Protein AF-A0A1A3C6X2-F1 (afdb_monomer_lite)

Radius of gyration: 13.68 Å; chains: 1; bounding box: 33×22×36 Å

Structure (mmCIF, N/CA/C/O backbone):
data_AF-A0A1A3C6X2-F1
#
_entry.id   AF-A0A1A3C6X2-F1
#
loop_
_atom_site.group_PDB
_atom_site.id
_atom_site.type_symbol
_atom_site.label_atom_id
_atom_site.label_alt_id
_atom_site.label_comp_id
_atom_site.label_asym_id
_atom_site.label_entity_id
_atom_site.label_seq_id
_atom_site.pdbx_PDB_ins_code
_atom_site.Cartn_x
_atom_site.Cartn_y
_atom_site.Cartn_z
_atom_site.occupancy
_atom_site.B_iso_or_equiv
_atom_site.auth_seq_id
_atom_site.auth_comp_id
_atom_site.auth_asym_id
_atom_site.auth_atom_id
_atom_site.pdbx_PDB_model_num
ATOM 1 N N . MET A 1 1 ? 0.202 3.788 -10.931 1.00 80.25 1 MET A N 1
ATOM 2 C CA . MET A 1 1 ? -0.631 2.582 -10.724 1.00 80.25 1 MET A CA 1
ATOM 3 C C . MET A 1 1 ? -1.239 2.669 -9.336 1.00 80.25 1 MET A C 1
ATOM 5 O O . MET A 1 1 ? -0.616 3.271 -8.472 1.00 80.25 1 MET A O 1
ATOM 9 N N . THR A 1 2 ? -2.454 2.159 -9.147 1.00 85.19 2 THR A N 1
ATOM 10 C CA . THR A 1 2 ? -3.149 2.168 -7.852 1.00 85.19 2 THR A CA 1
ATOM 11 C C . THR A 1 2 ? -3.568 0.744 -7.496 1.00 85.19 2 THR A C 1
ATOM 13 O O . THR A 1 2 ? -4.258 0.111 -8.294 1.00 85.19 2 THR A O 1
ATOM 16 N N . GLY A 1 3 ? -3.149 0.260 -6.330 1.00 88.44 3 GLY A N 1
ATOM 17 C CA . GLY A 1 3 ? -3.557 -1.011 -5.727 1.00 88.44 3 GLY A CA 1
ATOM 18 C C . GLY A 1 3 ? -4.416 -0.778 -4.485 1.00 88.44 3 GLY A C 1
ATOM 19 O O . GLY A 1 3 ? -4.401 0.319 -3.914 1.00 88.44 3 GLY A O 1
ATOM 20 N N . ILE A 1 4 ? -5.183 -1.792 -4.085 1.00 91.38 4 ILE A N 1
ATOM 21 C CA . ILE A 1 4 ? -6.037 -1.741 -2.894 1.00 91.38 4 ILE A CA 1
ATOM 22 C C . ILE A 1 4 ? -5.823 -3.018 -2.091 1.00 91.38 4 ILE A C 1
ATOM 24 O O . ILE A 1 4 ? -6.148 -4.108 -2.553 1.00 91.38 4 ILE A O 1
ATOM 28 N N . VAL A 1 5 ? -5.368 -2.856 -0.854 1.00 91.50 5 VAL A N 1
ATOM 29 C CA . VAL A 1 5 ? -5.250 -3.936 0.122 1.00 91.50 5 VAL A CA 1
ATOM 30 C C . VAL A 1 5 ? -6.407 -3.813 1.103 1.00 91.50 5 VAL A C 1
ATOM 32 O O . VAL A 1 5 ? -6.625 -2.758 1.700 1.00 91.50 5 VAL A O 1
ATOM 35 N N . THR A 1 6 ? -7.177 -4.888 1.265 1.00 92.94 6 THR A N 1
ATOM 36 C CA . THR A 1 6 ? -8.277 -4.920 2.237 1.00 92.94 6 THR A CA 1
ATOM 37 C C . THR A 1 6 ? -7.762 -5.433 3.571 1.00 92.94 6 THR A C 1
ATOM 39 O O . THR A 1 6 ? -7.253 -6.548 3.660 1.00 92.94 6 THR A O 1
ATOM 42 N N . ILE A 1 7 ? -7.912 -4.622 4.613 1.00 91.06 7 ILE A N 1
ATOM 43 C CA . ILE A 1 7 ? -7.465 -4.959 5.962 1.00 91.06 7 ILE A CA 1
ATOM 44 C C . ILE A 1 7 ? -8.568 -5.751 6.685 1.00 91.06 7 ILE A C 1
ATOM 46 O O . ILE A 1 7 ? -9.734 -5.356 6.624 1.00 91.06 7 ILE A O 1
ATOM 50 N N . PRO A 1 8 ? -8.237 -6.842 7.398 1.00 91.19 8 PRO A N 1
ATOM 51 C CA . PRO A 1 8 ? -9.198 -7.556 8.229 1.00 91.19 8 PRO A CA 1
ATOM 52 C C . PRO A 1 8 ? -9.896 -6.647 9.246 1.00 91.19 8 PRO A C 1
ATOM 54 O O . PRO A 1 8 ? -9.310 -5.693 9.767 1.00 91.19 8 PRO A O 1
ATOM 57 N N . ASP A 1 9 ? -11.145 -6.977 9.569 1.00 88.44 9 ASP A N 1
ATOM 58 C CA . ASP A 1 9 ? -11.880 -6.295 10.628 1.00 88.44 9 ASP A CA 1
ATOM 59 C C . ASP A 1 9 ? -11.185 -6.403 11.987 1.00 88.44 9 ASP A C 1
ATOM 61 O O . ASP A 1 9 ? -10.581 -7.417 12.341 1.00 88.44 9 ASP A O 1
ATOM 65 N N . GLY A 1 10 ? -11.314 -5.339 12.777 1.00 89.25 10 GLY A N 1
ATOM 66 C CA . GLY A 1 10 ? -10.735 -5.270 14.107 1.00 89.25 10 GLY A CA 1
ATOM 67 C C . GLY A 1 10 ? -10.577 -3.841 14.622 1.00 89.25 10 GLY A C 1
ATOM 68 O O . GLY A 1 10 ? -11.103 -2.885 14.033 1.00 89.25 10 GLY A O 1
ATOM 69 N N . PRO A 1 11 ? -9.855 -3.675 15.742 1.00 90.94 11 PRO A N 1
ATOM 70 C CA . PRO A 1 11 ? -9.440 -2.366 16.224 1.00 90.94 11 PRO A CA 1
ATOM 71 C C . PRO A 1 11 ? -8.619 -1.631 15.163 1.00 90.94 11 PRO A C 1
ATOM 73 O O . PRO A 1 11 ? -7.850 -2.251 14.431 1.00 90.94 11 PRO A O 1
ATOM 76 N N . PHE A 1 12 ? -8.752 -0.304 15.105 1.00 90.75 12 PHE A N 1
ATOM 77 C CA . PHE A 1 12 ? -7.965 0.512 14.181 1.00 90.75 12 PHE A CA 1
ATOM 78 C C . PHE A 1 12 ? -6.456 0.287 14.426 1.00 90.75 12 PHE A C 1
ATOM 80 O O . PHE A 1 12 ? -5.993 0.613 15.523 1.00 90.75 12 PHE A O 1
ATOM 87 N N . PRO A 1 13 ? -5.686 -0.227 13.444 1.00 87.12 13 PRO A N 1
ATOM 88 C CA . PRO A 1 13 ? -4.307 -0.677 13.672 1.00 87.12 13 PRO A CA 1
ATOM 89 C C . PRO A 1 13 ? -3.325 0.445 14.035 1.00 87.12 13 PRO A C 1
ATOM 91 O O . PRO A 1 13 ? -2.312 0.197 14.688 1.00 87.12 13 PRO A O 1
ATOM 94 N N . GLY A 1 14 ? -3.606 1.678 13.597 1.00 86.94 14 GLY A N 1
ATOM 95 C CA . GLY A 1 14 ? -2.658 2.793 13.675 1.00 86.94 14 GLY A CA 1
ATOM 96 C C . GLY A 1 14 ? -1.484 2.647 12.699 1.00 86.94 14 GLY A C 1
ATOM 97 O O . GLY A 1 14 ? -1.340 1.629 12.025 1.00 86.94 14 GLY A O 1
ATOM 98 N N . GLU A 1 15 ? -0.629 3.673 12.618 1.00 78.88 15 GLU A N 1
ATOM 99 C CA . GLU A 1 15 ? 0.472 3.729 11.637 1.00 78.88 15 GLU A CA 1
ATOM 100 C C . GLU A 1 15 ? 1.409 2.518 11.702 1.00 78.88 15 GLU A C 1
ATOM 102 O O . GLU A 1 15 ? 1.718 1.919 10.673 1.00 78.88 15 GLU A O 1
ATOM 107 N N . SER A 1 16 ? 1.806 2.092 12.904 1.00 81.00 16 SER A N 1
ATOM 108 C CA . SER A 1 16 ? 2.683 0.928 13.065 1.00 81.00 16 SER A CA 1
ATOM 109 C C . SER A 1 16 ? 2.021 -0.383 12.628 1.00 81.00 16 SER A C 1
ATOM 111 O O . SER A 1 16 ? 2.705 -1.259 12.108 1.00 81.00 16 SER A O 1
ATOM 113 N N . GLY A 1 17 ? 0.701 -0.521 12.797 1.00 85.94 17 GLY A N 1
ATOM 114 C CA . GLY A 1 17 ? -0.041 -1.705 12.358 1.00 85.94 17 GLY A CA 1
ATOM 115 C C . GLY A 1 17 ? -0.220 -1.762 10.840 1.00 85.94 17 GLY A C 1
ATOM 116 O O . GLY A 1 17 ? -0.178 -2.838 10.249 1.00 85.94 17 GLY A O 1
ATOM 117 N N . PHE A 1 18 ? -0.346 -0.604 10.191 1.00 86.88 18 PHE A N 1
ATOM 118 C CA . PHE A 1 18 ? -0.448 -0.502 8.736 1.00 86.88 18 PHE A CA 1
ATOM 119 C C . PHE A 1 18 ? 0.826 -0.931 8.004 1.00 86.88 18 PHE A C 1
ATOM 121 O O . PHE A 1 18 ? 0.740 -1.470 6.902 1.00 86.88 18 PHE A O 1
ATOM 128 N N . GLY A 1 19 ? 1.993 -0.782 8.639 1.00 84.06 19 GLY A N 1
ATOM 129 C CA . GLY A 1 19 ? 3.270 -1.235 8.086 1.00 84.06 19 GLY A CA 1
ATOM 130 C C . GLY A 1 19 ? 3.308 -2.730 7.737 1.00 84.06 19 GLY A C 1
ATOM 131 O O . GLY A 1 19 ? 4.012 -3.111 6.804 1.00 84.06 19 GLY A O 1
ATOM 132 N N . ALA A 1 20 ? 2.512 -3.567 8.415 1.00 86.81 20 ALA A N 1
ATOM 133 C CA . ALA A 1 20 ? 2.416 -4.999 8.121 1.00 86.81 20 ALA A CA 1
ATOM 134 C C . ALA A 1 20 ? 1.843 -5.288 6.719 1.00 86.81 20 ALA A C 1
ATOM 136 O O . ALA A 1 20 ? 2.258 -6.253 6.083 1.00 86.81 20 ALA A O 1
ATOM 137 N N . TYR A 1 21 ? 0.960 -4.418 6.219 1.00 87.44 21 TYR A N 1
ATOM 138 C CA . TYR A 1 21 ? 0.306 -4.545 4.909 1.00 87.44 21 TYR A CA 1
ATOM 139 C C . TYR A 1 21 ? 1.111 -3.912 3.769 1.00 87.44 21 TYR A C 1
ATOM 141 O O . TYR A 1 21 ? 0.776 -4.045 2.594 1.00 87.44 21 TYR A O 1
ATOM 149 N N . GLY A 1 22 ? 2.222 -3.239 4.088 1.00 86.00 22 GLY A N 1
ATOM 150 C CA . GLY A 1 22 ? 3.096 -2.662 3.069 1.00 86.00 22 GLY A CA 1
ATOM 151 C C . GLY A 1 22 ? 3.719 -3.715 2.150 1.00 86.00 22 GLY A C 1
ATOM 152 O O . GLY A 1 22 ? 4.076 -3.400 1.015 1.00 86.00 22 GLY A O 1
ATOM 153 N N . LYS A 1 23 ? 3.829 -4.972 2.607 1.00 90.00 23 LYS A N 1
ATOM 154 C CA . LYS A 1 23 ? 4.249 -6.086 1.751 1.00 90.00 23 LYS A CA 1
ATOM 155 C C . LYS A 1 23 ? 3.207 -6.379 0.670 1.00 90.00 23 LYS A C 1
ATOM 157 O O . LYS A 1 23 ? 3.594 -6.508 -0.485 1.00 90.00 23 LYS A O 1
ATOM 162 N N . ASP A 1 24 ? 1.923 -6.409 1.016 1.00 91.88 24 ASP A N 1
ATOM 163 C CA . ASP A 1 24 ? 0.842 -6.679 0.062 1.00 91.88 24 ASP A CA 1
ATOM 164 C C . ASP A 1 24 ? 0.807 -5.616 -1.048 1.00 91.88 24 ASP A C 1
ATOM 166 O O . ASP A 1 24 ? 0.725 -5.948 -2.226 1.00 91.88 24 ASP A O 1
ATOM 170 N N . CYS A 1 25 ? 1.024 -4.341 -0.702 1.00 90.81 25 CYS A N 1
ATOM 171 C CA . CYS A 1 25 ? 1.182 -3.270 -1.694 1.00 90.81 25 CYS A CA 1
ATOM 172 C C . CYS A 1 25 ? 2.335 -3.528 -2.685 1.00 90.81 25 CYS A C 1
ATOM 174 O O . CYS A 1 25 ? 2.234 -3.196 -3.869 1.00 90.81 25 CYS A O 1
ATOM 176 N N . LYS A 1 26 ? 3.460 -4.078 -2.208 1.00 89.69 26 LYS A N 1
ATOM 177 C CA . LYS A 1 26 ? 4.609 -4.412 -3.064 1.00 89.69 26 LYS A CA 1
ATOM 178 C C . LYS A 1 26 ? 4.322 -5.627 -3.937 1.00 89.69 26 LYS A C 1
ATOM 180 O O . LYS A 1 26 ? 4.743 -5.634 -5.089 1.00 89.69 26 LYS A O 1
ATOM 185 N N . ASP A 1 27 ? 3.605 -6.617 -3.416 1.00 91.88 27 ASP A N 1
ATOM 186 C CA . ASP A 1 27 ? 3.202 -7.804 -4.172 1.00 91.88 27 ASP A CA 1
ATOM 187 C C . ASP A 1 27 ? 2.198 -7.440 -5.286 1.00 91.88 27 ASP A C 1
ATOM 189 O O . ASP A 1 27 ? 2.316 -7.930 -6.413 1.00 91.88 27 ASP A O 1
ATOM 193 N N . ASP A 1 28 ? 1.277 -6.508 -5.021 1.00 90.94 28 ASP A N 1
ATOM 194 C CA . ASP A 1 28 ? 0.384 -5.922 -6.030 1.00 90.94 28 ASP A CA 1
ATOM 195 C C . ASP A 1 28 ? 1.177 -5.193 -7.124 1.00 90.94 28 ASP A C 1
ATOM 197 O O . ASP A 1 28 ? 0.924 -5.375 -8.321 1.00 90.94 28 ASP A O 1
ATOM 201 N N . LEU A 1 29 ? 2.177 -4.389 -6.734 1.00 90.06 29 LEU A N 1
ATOM 202 C CA . LEU A 1 29 ? 3.063 -3.720 -7.688 1.00 90.06 29 LEU A CA 1
ATOM 203 C C . LEU A 1 29 ? 3.851 -4.727 -8.529 1.00 90.06 29 LEU A C 1
ATOM 205 O O . LEU A 1 29 ? 3.905 -4.574 -9.748 1.00 90.06 29 LEU A O 1
ATOM 209 N N . ALA A 1 30 ? 4.392 -5.774 -7.907 1.00 91.00 30 ALA A N 1
ATOM 210 C CA . ALA A 1 30 ? 5.100 -6.847 -8.598 1.00 91.00 30 ALA A CA 1
ATOM 211 C C . ALA A 1 30 ? 4.201 -7.554 -9.617 1.00 91.00 30 ALA A C 1
ATOM 213 O O . ALA A 1 30 ? 4.624 -7.821 -10.738 1.00 91.00 30 ALA A O 1
ATOM 214 N N . SER A 1 31 ? 2.951 -7.826 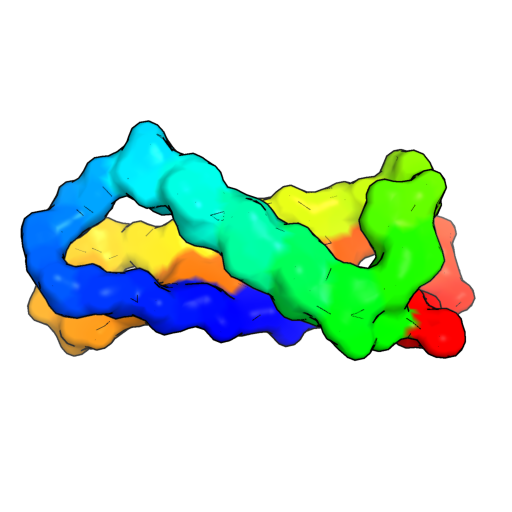-9.242 1.00 90.00 31 SER A N 1
ATOM 215 C CA . SER A 1 31 ? 1.969 -8.487 -10.108 1.00 90.00 31 SER A CA 1
ATOM 216 C C . SER A 1 31 ? 1.585 -7.621 -11.308 1.00 90.00 31 SER A C 1
ATOM 218 O O . SER A 1 31 ? 1.325 -8.132 -12.397 1.00 90.00 31 SER A O 1
ATOM 220 N N . TYR A 1 32 ? 1.562 -6.301 -11.129 1.00 88.12 32 TYR A N 1
ATOM 221 C CA . TYR A 1 32 ? 1.309 -5.352 -12.208 1.00 88.12 32 TYR A CA 1
ATOM 222 C C . TYR A 1 32 ? 2.521 -5.137 -13.121 1.00 88.12 32 TYR A C 1
ATOM 224 O O . TYR A 1 32 ? 2.356 -5.036 -14.337 1.00 88.12 32 TYR A O 1
ATOM 232 N N . SER A 1 33 ? 3.713 -5.007 -12.533 1.00 89.88 33 SER A N 1
ATOM 233 C CA . SER A 1 33 ? 4.977 -4.761 -13.224 1.00 89.88 33 SER A CA 1
ATOM 234 C C . SER A 1 33 ? 6.157 -5.187 -12.332 1.00 89.88 33 SER A C 1
ATOM 236 O O . SER A 1 33 ? 6.582 -4.423 -11.462 1.00 89.88 33 SER A O 1
ATOM 238 N N . PRO A 1 34 ? 6.729 -6.390 -12.531 1.00 88.62 34 PRO A N 1
ATOM 239 C CA . PRO A 1 34 ? 7.848 -6.876 -11.720 1.00 88.62 34 PRO A CA 1
ATOM 240 C C . PRO A 1 34 ? 9.091 -5.981 -11.811 1.00 88.62 34 PRO A C 1
ATOM 242 O O . PRO A 1 34 ? 9.841 -5.846 -10.846 1.00 88.62 34 PRO A O 1
ATOM 245 N N . SER A 1 35 ? 9.296 -5.351 -12.971 1.00 88.69 35 SER A N 1
ATOM 246 C CA . SER A 1 35 ? 10.393 -4.414 -13.229 1.00 88.69 35 SER A CA 1
ATOM 247 C C . SER A 1 35 ? 10.274 -3.137 -12.392 1.00 88.69 35 SER A C 1
ATOM 249 O O . SER A 1 35 ? 11.296 -2.572 -12.011 1.00 88.69 35 SER A O 1
ATOM 251 N N . ALA A 1 36 ? 9.055 -2.723 -12.027 1.00 88.31 36 ALA A N 1
ATOM 252 C CA . ALA A 1 36 ? 8.816 -1.519 -11.233 1.00 88.31 36 ALA A CA 1
ATOM 253 C C . ALA A 1 36 ? 9.358 -1.620 -9.798 1.00 88.31 36 ALA A C 1
ATOM 255 O O . ALA A 1 36 ? 9.648 -0.595 -9.195 1.00 88.31 36 ALA A O 1
ATOM 256 N N . LEU A 1 37 ? 9.540 -2.832 -9.254 1.00 85.75 37 LEU A N 1
ATOM 257 C CA . LEU A 1 37 ? 10.198 -3.020 -7.953 1.00 85.75 37 LEU A CA 1
ATOM 258 C C . LEU A 1 37 ? 11.709 -2.759 -7.992 1.00 85.75 37 LEU A C 1
ATOM 260 O O . LEU A 1 37 ? 12.321 -2.556 -6.944 1.00 85.75 37 LEU A O 1
ATOM 264 N N . LEU A 1 38 ? 12.311 -2.828 -9.179 1.00 87.44 38 LEU A N 1
ATOM 265 C CA . LEU A 1 38 ? 13.744 -2.639 -9.394 1.00 87.44 38 LEU A CA 1
ATOM 266 C C . LEU A 1 38 ? 14.066 -1.246 -9.946 1.00 87.44 38 LEU A C 1
ATOM 268 O O . LEU A 1 38 ? 15.239 -0.883 -10.009 1.00 87.44 38 LEU A O 1
ATOM 272 N N . ASP A 1 39 ? 13.050 -0.485 -10.358 1.00 87.62 39 ASP A N 1
ATOM 273 C CA . ASP A 1 39 ? 13.212 0.862 -10.893 1.00 87.62 39 ASP A CA 1
ATOM 274 C C . ASP A 1 39 ? 13.378 1.863 -9.732 1.00 87.62 39 ASP A C 1
ATOM 276 O O . ASP A 1 39 ? 12.424 2.098 -8.986 1.00 87.62 39 ASP A O 1
ATOM 280 N N . PRO A 1 40 ? 14.568 2.471 -9.554 1.00 87.00 40 PRO A N 1
ATOM 281 C CA . PRO A 1 40 ? 14.805 3.442 -8.487 1.00 87.00 40 PRO A CA 1
ATOM 282 C C . PRO A 1 40 ? 14.000 4.735 -8.668 1.00 87.00 40 PRO A C 1
ATOM 284 O O . PRO A 1 40 ? 13.917 5.544 -7.745 1.00 87.00 40 PRO A O 1
ATOM 287 N N . ASP A 1 41 ? 13.419 4.953 -9.847 1.00 89.00 41 ASP A N 1
ATOM 288 C CA . ASP A 1 41 ? 12.550 6.084 -10.117 1.00 89.00 41 ASP A CA 1
ATOM 289 C C . ASP A 1 41 ? 11.078 5.797 -9.821 1.00 89.00 41 ASP A C 1
ATOM 291 O O . ASP A 1 41 ? 10.245 6.661 -10.083 1.00 89.00 41 ASP A O 1
ATOM 295 N N . ILE A 1 42 ? 10.730 4.623 -9.291 1.00 89.38 42 ILE A N 1
ATOM 296 C CA . ILE A 1 42 ? 9.383 4.326 -8.802 1.00 89.38 42 ILE A CA 1
ATOM 297 C C . ILE A 1 42 ? 9.325 4.552 -7.291 1.00 89.38 42 ILE A C 1
ATOM 299 O O . ILE A 1 42 ? 10.055 3.937 -6.520 1.00 89.38 42 ILE A O 1
ATOM 303 N N . ASP A 1 43 ? 8.393 5.401 -6.871 1.00 89.88 43 ASP A N 1
ATOM 304 C CA . ASP A 1 43 ? 7.997 5.581 -5.478 1.00 89.88 43 ASP A CA 1
ATOM 305 C C . ASP A 1 43 ? 6.636 4.922 -5.231 1.00 89.88 43 ASP A C 1
ATOM 307 O O . ASP A 1 43 ? 5.718 5.048 -6.048 1.00 89.88 43 ASP A O 1
ATOM 311 N N . LEU A 1 44 ? 6.512 4.210 -4.108 1.00 90.00 44 LEU A N 1
ATOM 312 C CA . LEU A 1 44 ? 5.285 3.535 -3.691 1.00 90.00 44 LEU A CA 1
ATOM 313 C C . LEU A 1 44 ? 4.760 4.176 -2.404 1.00 90.00 44 LEU A C 1
ATOM 315 O O . LEU A 1 44 ? 5.182 3.827 -1.300 1.00 90.00 44 LEU A O 1
ATOM 319 N N . ALA A 1 45 ? 3.795 5.076 -2.554 1.00 90.81 45 ALA A N 1
ATOM 320 C CA . ALA A 1 45 ? 3.105 5.707 -1.443 1.00 90.81 45 ALA A CA 1
ATOM 321 C C . ALA A 1 45 ? 1.998 4.791 -0.900 1.00 90.81 45 ALA A C 1
ATOM 323 O O . ALA A 1 45 ? 1.198 4.241 -1.660 1.00 90.81 45 ALA A O 1
ATOM 324 N N . ILE A 1 46 ? 1.921 4.655 0.424 1.00 90.38 46 ILE A N 1
ATOM 325 C CA . ILE A 1 46 ? 0.868 3.899 1.111 1.00 90.38 46 ILE A CA 1
ATOM 326 C C . ILE A 1 46 ? -0.051 4.890 1.819 1.00 90.38 46 ILE A C 1
ATOM 328 O O . ILE A 1 46 ? 0.399 5.718 2.607 1.00 90.38 46 ILE A O 1
ATOM 332 N N . MET A 1 47 ? -1.347 4.785 1.550 1.00 91.38 47 MET A N 1
ATOM 333 C CA . MET A 1 47 ? -2.392 5.607 2.144 1.00 91.38 47 MET A CA 1
ATOM 334 C C . MET A 1 47 ? -3.344 4.715 2.944 1.00 91.38 47 MET A C 1
ATOM 336 O O . MET A 1 47 ? -4.229 4.075 2.366 1.00 91.38 47 MET A O 1
ATOM 340 N N . PRO A 1 48 ? -3.162 4.627 4.271 1.00 91.50 48 PRO A N 1
ATOM 341 C CA . PRO A 1 48 ? -4.088 3.900 5.122 1.00 91.50 48 PRO A CA 1
ATOM 342 C C . PRO A 1 48 ? -5.437 4.627 5.241 1.00 91.50 48 PRO A C 1
ATOM 344 O O . PRO A 1 48 ? -5.501 5.852 5.083 1.00 91.50 48 PRO A O 1
ATOM 347 N N . PRO A 1 49 ? -6.515 3.903 5.589 1.00 91.69 49 PRO A N 1
ATOM 348 C CA . PRO A 1 49 ? -7.796 4.526 5.887 1.00 91.69 49 PRO A CA 1
ATOM 349 C C . PRO A 1 49 ? -7.692 5.409 7.137 1.00 91.69 49 PRO A C 1
ATOM 351 O O . PRO A 1 49 ? -6.923 5.143 8.067 1.00 91.69 49 PRO A O 1
ATOM 354 N N . THR A 1 50 ? -8.513 6.458 7.199 1.00 91.94 50 THR A N 1
ATOM 355 C CA . THR A 1 50 ? -8.621 7.282 8.408 1.00 91.94 50 THR A CA 1
ATOM 356 C C . THR A 1 50 ? -9.436 6.560 9.477 1.00 91.94 50 THR A C 1
ATOM 358 O O . THR A 1 50 ? -10.270 5.700 9.187 1.00 91.94 50 THR A O 1
ATOM 361 N N . ARG A 1 51 ? -9.248 6.946 10.744 1.00 92.38 51 ARG A N 1
ATOM 362 C CA . ARG A 1 51 ? -10.033 6.397 11.862 1.00 92.38 51 ARG A CA 1
ATOM 363 C C . ARG A 1 51 ? -11.539 6.589 11.665 1.00 92.38 51 ARG A C 1
ATOM 365 O O . ARG A 1 51 ? -12.317 5.704 12.002 1.00 92.38 51 ARG A O 1
ATOM 372 N N . GLU A 1 52 ? -11.944 7.727 11.112 1.00 93.38 52 GLU A N 1
ATOM 373 C CA . GLU A 1 52 ? -13.350 8.038 10.843 1.00 93.38 52 GLU A CA 1
ATOM 374 C C . GLU A 1 52 ? -13.938 7.122 9.767 1.00 93.38 52 GLU A C 1
ATOM 376 O O . GLU A 1 52 ? -15.035 6.592 9.935 1.00 93.38 52 GLU A O 1
ATOM 381 N N . SER A 1 53 ? -13.211 6.894 8.669 1.00 93.06 53 SER A N 1
AT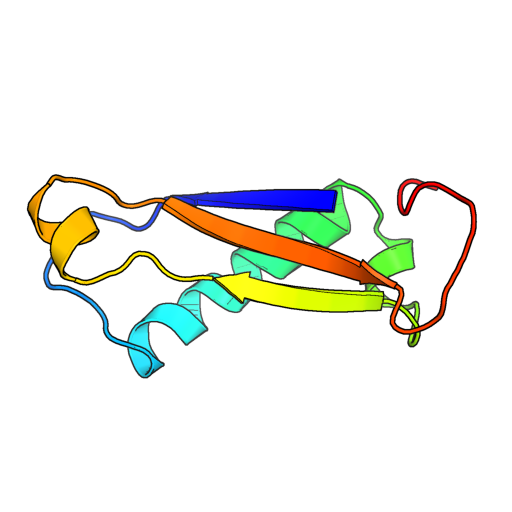OM 382 C CA . SER A 1 53 ? -13.651 5.964 7.625 1.00 93.06 53 SER A CA 1
ATOM 383 C C . SER A 1 53 ? -13.661 4.524 8.136 1.00 93.06 53 SER A C 1
ATOM 385 O O . SER A 1 53 ? -14.612 3.793 7.867 1.00 93.06 53 SER A O 1
ATOM 387 N N . TRP A 1 54 ? -12.696 4.143 8.979 1.00 93.50 54 TRP A N 1
ATOM 388 C CA . TRP A 1 54 ? -12.679 2.837 9.638 1.00 93.50 54 TRP A CA 1
ATOM 389 C C . TRP A 1 54 ? -13.920 2.597 10.501 1.00 93.50 54 TRP A C 1
ATOM 391 O O . TRP A 1 54 ? -14.525 1.527 10.448 1.00 93.50 54 TRP A O 1
ATOM 401 N N . GLN A 1 55 ? -14.368 3.598 11.261 1.00 93.12 55 GLN A N 1
ATOM 402 C CA . GLN A 1 55 ? -15.612 3.497 12.033 1.00 93.12 55 GLN A CA 1
ATOM 403 C C . GLN A 1 55 ? -16.851 3.302 11.148 1.00 93.12 55 GLN A C 1
ATOM 405 O O . GLN A 1 55 ? -17.834 2.719 11.596 1.00 93.12 55 GLN A O 1
ATOM 410 N N . ARG A 1 56 ? -16.791 3.739 9.886 1.00 94.25 56 ARG A N 1
ATOM 411 C CA . ARG A 1 56 ? -17.841 3.534 8.878 1.00 94.25 56 ARG A CA 1
ATOM 412 C C . ARG A 1 56 ? -17.681 2.240 8.072 1.00 94.25 56 ARG A C 1
ATOM 414 O O . ARG A 1 56 ? -18.444 2.022 7.139 1.00 94.25 56 ARG A O 1
ATOM 421 N N . GLY A 1 57 ? -16.719 1.388 8.428 1.00 93.00 57 GLY A N 1
ATOM 422 C CA . GLY A 1 57 ? -16.485 0.103 7.763 1.00 93.00 57 GLY A CA 1
ATOM 423 C C . GLY A 1 57 ? -15.476 0.149 6.617 1.00 93.00 57 GLY A C 1
ATOM 424 O O . GLY A 1 57 ? -15.287 -0.861 5.952 1.00 93.00 57 GLY A O 1
ATOM 425 N N . ASP A 1 58 ? -14.803 1.279 6.391 1.00 93.44 58 ASP A N 1
ATOM 426 C CA . ASP A 1 58 ? -13.721 1.333 5.413 1.00 93.44 58 ASP A CA 1
ATOM 427 C C . ASP A 1 58 ? -12.519 0.525 5.910 1.00 93.44 58 ASP A C 1
ATOM 429 O O . ASP A 1 58 ? -12.011 0.719 7.020 1.00 93.44 58 ASP A O 1
ATOM 433 N N . ARG A 1 59 ? -12.094 -0.414 5.078 1.00 94.31 59 ARG A N 1
ATOM 434 C CA . ARG A 1 59 ? -10.948 -1.295 5.304 1.00 94.31 59 ARG A CA 1
ATOM 435 C C . ARG A 1 59 ? -9.944 -1.207 4.162 1.00 94.31 59 ARG A C 1
ATOM 437 O O . ARG A 1 59 ? -8.997 -1.988 4.133 1.00 94.31 59 ARG A O 1
ATOM 444 N N . ALA A 1 60 ? -10.159 -0.295 3.216 1.00 93.62 60 ALA A N 1
ATOM 445 C CA . ALA A 1 60 ? -9.315 -0.156 2.049 1.00 93.62 60 ALA A CA 1
ATOM 446 C C . ALA A 1 60 ? -8.068 0.656 2.405 1.00 93.62 60 ALA A C 1
ATOM 448 O O . ALA A 1 60 ? -8.131 1.843 2.718 1.00 93.62 60 ALA A O 1
ATOM 449 N N . MET A 1 61 ? -6.913 0.008 2.326 1.00 93.00 61 MET A N 1
ATOM 450 C CA . MET A 1 61 ? -5.631 0.684 2.232 1.00 93.00 61 MET A CA 1
ATOM 451 C C . MET A 1 61 ? -5.276 0.843 0.760 1.00 93.00 61 MET A C 1
ATOM 453 O O . MET A 1 61 ? -5.296 -0.125 0.001 1.00 93.00 61 MET A O 1
ATOM 457 N N . VAL A 1 62 ? -4.942 2.064 0.356 1.00 93.12 62 VAL A N 1
ATOM 458 C CA . VAL A 1 62 ? -4.619 2.381 -1.036 1.00 93.12 62 VAL A CA 1
ATOM 459 C C . VAL A 1 62 ? -3.108 2.478 -1.199 1.00 93.12 62 VAL A C 1
ATOM 461 O O . VAL A 1 62 ? -2.441 3.194 -0.458 1.00 93.12 62 VAL A O 1
ATOM 464 N N . CYS A 1 63 ? -2.573 1.792 -2.203 1.00 92.88 63 CYS A N 1
ATOM 465 C CA . CYS A 1 63 ? -1.160 1.831 -2.563 1.00 92.88 63 CYS A CA 1
ATOM 466 C C . CYS A 1 63 ? -1.019 2.540 -3.910 1.00 92.88 63 CYS A C 1
ATOM 468 O O . CYS A 1 63 ? -1.708 2.190 -4.868 1.00 92.88 63 CYS A O 1
ATOM 470 N N . VAL A 1 64 ? -0.138 3.529 -4.019 1.00 90.81 64 VAL A N 1
ATOM 471 C CA . VAL A 1 64 ? 0.029 4.319 -5.241 1.00 90.81 64 VAL A CA 1
ATOM 472 C C . VAL A 1 64 ? 1.482 4.296 -5.669 1.00 90.81 64 VAL A C 1
ATOM 474 O O . VAL A 1 64 ? 2.343 4.847 -4.995 1.00 90.81 64 VAL A O 1
ATOM 477 N N . ALA A 1 65 ? 1.738 3.664 -6.813 1.00 91.06 65 ALA A N 1
ATOM 478 C CA . ALA A 1 65 ? 3.041 3.680 -7.458 1.00 91.06 65 ALA A CA 1
ATOM 479 C C . ALA A 1 65 ? 3.104 4.825 -8.475 1.00 91.06 65 ALA A C 1
ATOM 481 O O . ALA A 1 65 ? 2.269 4.894 -9.393 1.00 91.06 65 ALA A O 1
ATOM 482 N N . THR A 1 66 ? 4.100 5.692 -8.334 1.00 88.94 66 THR A N 1
ATOM 483 C CA . THR A 1 66 ? 4.354 6.858 -9.192 1.00 88.94 66 THR A CA 1
ATOM 484 C C . THR A 1 66 ? 5.827 6.977 -9.537 1.00 88.94 66 THR A C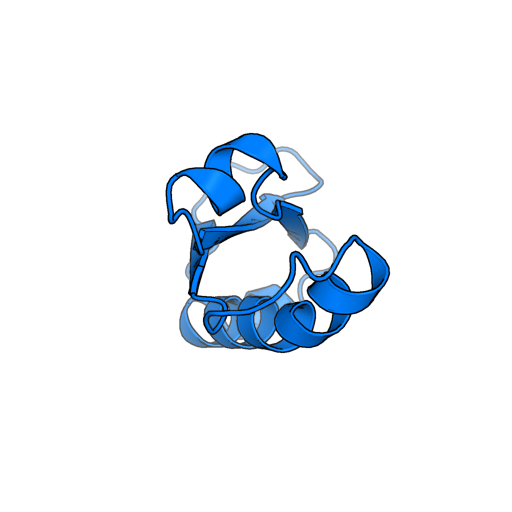 1
ATOM 486 O O . THR A 1 66 ? 6.672 6.448 -8.828 1.00 88.94 66 THR A O 1
ATOM 489 N N . PHE A 1 67 ? 6.143 7.700 -10.610 1.00 87.88 67 PHE A N 1
ATOM 490 C CA . PHE A 1 67 ? 7.528 8.046 -10.902 1.00 87.88 67 PHE A CA 1
ATOM 491 C C . PHE A 1 67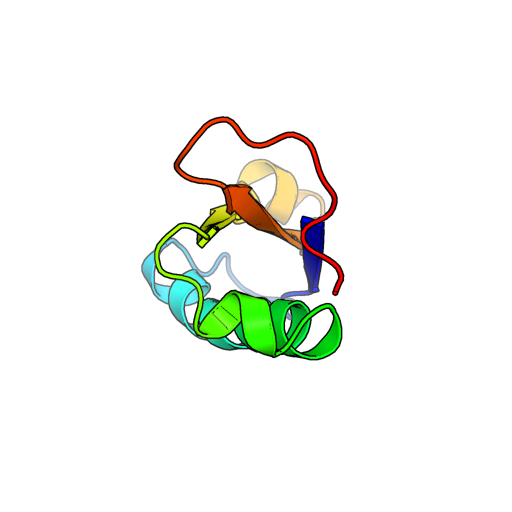 ? 7.988 9.231 -10.041 1.00 87.88 67 PHE A C 1
ATOM 493 O O . PHE A 1 67 ? 7.268 10.224 -9.930 1.00 87.88 67 PHE A O 1
ATOM 500 N N . THR A 1 68 ? 9.196 9.158 -9.486 1.00 83.56 68 THR A N 1
ATOM 501 C CA . THR A 1 68 ? 9.855 10.260 -8.762 1.00 83.56 68 THR A CA 1
ATOM 502 C C . THR A 1 68 ? 10.238 11.404 -9.700 1.00 83.56 68 THR A C 1
ATOM 504 O O . THR A 1 68 ? 10.291 12.567 -9.299 1.00 83.56 68 THR A O 1
ATOM 507 N N . THR A 1 69 ? 10.471 11.088 -10.975 1.00 79.50 69 THR A N 1
ATOM 508 C CA . THR A 1 69 ? 10.764 12.044 -12.042 1.00 79.50 69 THR A CA 1
ATOM 509 C C . THR A 1 69 ? 9.614 12.119 -13.042 1.00 79.50 69 THR A C 1
ATOM 511 O O . THR A 1 69 ? 8.892 11.151 -13.283 1.00 79.50 69 THR A O 1
ATOM 514 N N . LYS A 1 70 ? 9.412 13.291 -13.656 1.00 73.62 70 LYS A N 1
ATOM 515 C CA . LYS A 1 70 ? 8.345 13.475 -14.646 1.00 73.62 70 LYS A CA 1
ATOM 516 C C . LYS A 1 70 ? 8.662 12.653 -15.900 1.00 73.62 70 LYS A C 1
ATOM 518 O O . LYS A 1 70 ? 9.541 13.020 -16.674 1.00 73.62 70 LYS A O 1
ATOM 523 N N . ARG A 1 71 ? 7.922 11.565 -16.112 1.00 73.44 71 ARG A N 1
ATOM 524 C CA . ARG A 1 71 ? 8.036 10.679 -17.279 1.00 73.44 71 ARG A CA 1
ATOM 525 C C . ARG A 1 71 ? 6.696 10.580 -17.993 1.00 73.44 71 ARG A C 1
ATOM 527 O O . ARG A 1 71 ? 5.645 10.558 -17.358 1.00 73.44 71 ARG A O 1
ATOM 534 N N . THR A 1 72 ? 6.726 10.522 -19.317 1.00 68.56 72 THR A N 1
ATOM 535 C CA . THR A 1 72 ? 5.552 10.204 -20.139 1.00 68.56 72 THR A CA 1
ATOM 536 C C . THR A 1 72 ? 5.549 8.706 -20.426 1.00 68.56 72 THR A C 1
ATOM 538 O O . THR A 1 72 ? 6.413 8.232 -21.157 1.00 68.56 72 THR A O 1
ATOM 541 N N . GLY A 1 73 ? 4.606 7.961 -19.842 1.00 71.81 73 GLY A N 1
ATOM 542 C CA . GLY A 1 73 ? 4.484 6.512 -20.033 1.00 71.81 73 GLY A CA 1
ATOM 543 C C . GLY A 1 73 ? 3.641 5.826 -18.954 1.00 71.81 73 GLY A C 1
ATOM 544 O O . GLY A 1 73 ? 3.266 6.446 -17.960 1.00 71.81 73 GLY A O 1
ATOM 545 N N . SER A 1 74 ? 3.333 4.543 -19.159 1.00 72.81 74 SER A N 1
ATOM 546 C CA . SER A 1 74 ? 2.732 3.684 -18.131 1.00 72.81 74 SER A CA 1
ATOM 547 C C . SER A 1 74 ? 3.832 2.981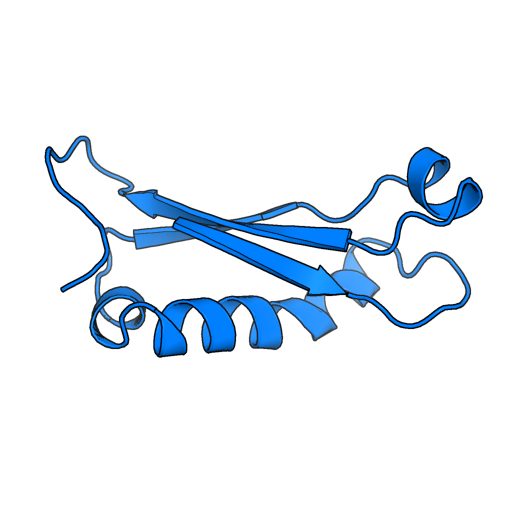 -17.332 1.00 72.81 74 SER A C 1
ATOM 549 O O . SER A 1 74 ? 4.871 2.647 -17.890 1.00 72.81 74 SER A O 1
ATOM 551 N N . ILE A 1 75 ? 3.593 2.720 -16.042 1.00 78.38 75 ILE A N 1
ATOM 552 C CA . ILE A 1 75 ? 4.472 1.877 -15.199 1.00 78.38 75 ILE A CA 1
ATOM 553 C C . ILE A 1 75 ? 4.406 0.406 -15.643 1.00 78.38 75 ILE A C 1
ATOM 555 O O . ILE A 1 75 ? 5.309 -0.385 -15.374 1.00 78.38 75 ILE A O 1
ATOM 559 N N . LYS A 1 76 ? 3.320 0.029 -16.325 1.00 75.25 76 LYS A N 1
ATOM 560 C CA . LYS A 1 76 ? 3.180 -1.300 -16.908 1.00 75.25 76 LYS A CA 1
ATOM 561 C C . LYS A 1 76 ? 4.166 -1.454 -18.061 1.00 75.25 76 LYS A C 1
ATOM 563 O O . LYS A 1 76 ? 4.047 -0.724 -19.046 1.00 75.25 76 LYS A O 1
ATOM 568 N N . SER A 1 77 ? 5.081 -2.407 -17.924 1.00 62.94 77 SER A N 1
ATOM 569 C CA . SER A 1 77 ? 5.956 -2.897 -18.993 1.00 62.94 77 SER A CA 1
ATOM 570 C C . SER A 1 77 ? 5.435 -4.205 -19.558 1.00 62.94 77 SER A C 1
ATOM 572 O O . SER A 1 77 ? 5.084 -5.068 -18.721 1.00 62.94 77 SER A O 1
#

pLDDT: mean 87.63, std 6.36, range [62.94, 94.31]

Foldseek 3Di:
DKDKDFADDDPDLPPVRVVVCVVVLVVVLCVQPVVLVVDPQKDKDKAADDPVVVVVVDRIIMIDIDGNDDDDDDSGD

Secondary structure (DSSP, 8-state):
-EEEEEPPSSS--HHHHHGGGHHHHHHHHHHH-GGGGT-TTEEEEEEPPPHHHHHTT--EEEEEEE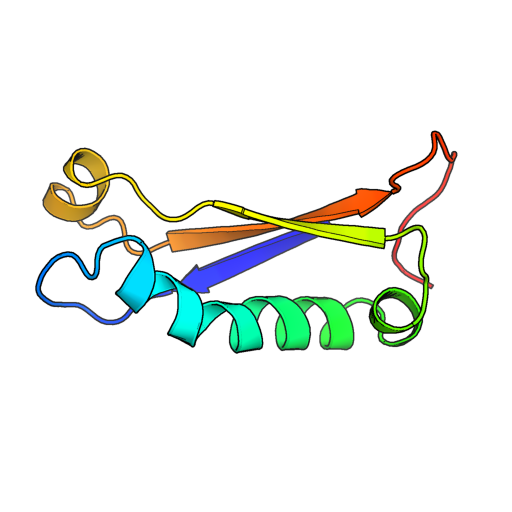ESS---S-S--

Sequence (77 aa):
MTGIVTIPDGPFPGESGFGAYGKDCKDDLASYSPSALLDPDIDLAIMPPTRESWQRGDRAMVCVATFTTKRTGSIKS